Protein AF-A0A355AA87-F1 (afdb_monomer_lite)

Foldseek 3Di:
DFDWDQDPNDTDGLQQFPDWDFDDDPPWTKIKTWGDWDWDFDQDPVVRDTDTDTDTDMDIDTDPDNVVSVVVSVVVVVVSCVSVVND

Secondary structure (DSSP, 8-state):
---EEEETTEEEEGGGEEEEEEEEETTEEEEEEEEPPEEEEEEETTTTEEEEEEE--EEEEEESSHHHHHHHHHHHHHHHHHHTT--

Radius of gyration: 16.37 Å; chains: 1; bounding box: 41×36×39 Å

pLDDT: mean 83.12, std 10.42, range [49.69, 96.5]

Sequence (87 aa):
MGKTINLNGILIEFDRIKAIIHNDFIDNEFLKIELNKRKEYVFNPNTDKWEIQEFDDEILIEFPDNDIAITEYLDLKKIWEKELGMK

Structure (mmCIF, N/CA/C/O backbone):
data_AF-A0A355AA87-F1
#
_entry.id   AF-A0A355AA87-F1
#
loop_
_atom_site.group_PDB
_atom_site.id
_atom_site.type_symbol
_atom_site.label_atom_id
_atom_site.label_alt_id
_atom_site.label_comp_id
_atom_site.label_asym_id
_atom_site.label_entity_id
_atom_site.label_seq_id
_atom_site.pdbx_PDB_ins_code
_atom_site.Cartn_x
_atom_site.Cartn_y
_atom_site.Cartn_z
_atom_site.occupancy
_atom_site.B_iso_or_equiv
_atom_site.auth_seq_id
_atom_site.auth_comp_id
_atom_site.auth_asym_id
_atom_site.auth_atom_id
_atom_site.pdbx_PDB_model_num
ATOM 1 N N . MET A 1 1 ? -3.338 19.376 1.516 1.00 49.69 1 MET A N 1
ATOM 2 C CA . MET A 1 1 ? -4.069 18.476 0.603 1.00 49.69 1 MET A CA 1
ATOM 3 C C . MET A 1 1 ? -3.067 17.444 0.143 1.00 49.69 1 MET A C 1
ATOM 5 O O . MET A 1 1 ? -2.092 17.843 -0.484 1.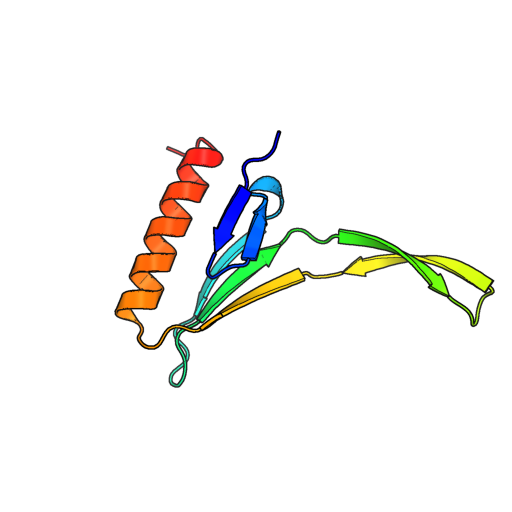00 49.69 1 MET A O 1
ATOM 9 N N . GLY A 1 2 ? -3.250 16.185 0.542 1.00 64.38 2 GLY A N 1
ATOM 10 C CA . GLY A 1 2 ? -2.400 15.092 0.075 1.00 64.38 2 GLY A CA 1
ATOM 11 C C . GLY A 1 2 ? -2.549 14.943 -1.437 1.00 64.38 2 GLY A C 1
ATOM 12 O O . GLY A 1 2 ? -3.637 15.149 -1.980 1.00 64.38 2 GLY A O 1
ATOM 13 N N . LYS A 1 3 ? -1.450 14.671 -2.138 1.00 77.19 3 LYS A N 1
ATOM 14 C CA . LYS A 1 3 ? -1.496 14.406 -3.579 1.00 77.19 3 LYS A CA 1
ATOM 15 C C . LYS A 1 3 ? -1.948 12.975 -3.826 1.00 77.19 3 LYS A C 1
ATOM 17 O O . LYS A 1 3 ? -1.540 12.061 -3.114 1.00 77.19 3 LYS A O 1
ATOM 22 N N . THR A 1 4 ? -2.760 12.797 -4.860 1.00 82.44 4 THR A N 1
ATOM 23 C CA . THR A 1 4 ? -3.244 11.493 -5.320 1.00 82.44 4 THR A CA 1
ATOM 24 C C . THR A 1 4 ? -2.532 11.061 -6.594 1.00 82.44 4 THR A C 1
ATOM 26 O O . THR A 1 4 ? -2.333 11.883 -7.491 1.00 82.44 4 THR A O 1
ATOM 29 N N . ILE A 1 5 ? -2.224 9.773 -6.707 1.00 78.06 5 ILE A N 1
ATOM 30 C CA . ILE A 1 5 ? -1.745 9.126 -7.934 1.00 78.06 5 ILE A CA 1
ATOM 31 C C . ILE A 1 5 ? -2.758 8.102 -8.414 1.00 78.06 5 ILE A C 1
ATOM 33 O O . ILE A 1 5 ? -3.467 7.505 -7.609 1.00 78.06 5 ILE A O 1
ATOM 37 N N . ASN A 1 6 ? -2.830 7.919 -9.727 1.00 80.06 6 ASN A N 1
ATOM 38 C CA . ASN A 1 6 ? -3.593 6.842 -10.335 1.00 80.06 6 ASN A CA 1
ATOM 39 C C . ASN A 1 6 ? -2.625 5.718 -10.697 1.00 80.06 6 ASN A C 1
ATOM 41 O O . ASN A 1 6 ? -1.760 5.924 -11.546 1.00 80.06 6 ASN A O 1
ATOM 45 N N . LEU A 1 7 ? -2.782 4.562 -10.058 1.00 75.06 7 LEU A N 1
ATOM 46 C CA . LEU A 1 7 ? -2.027 3.352 -10.347 1.00 75.06 7 LEU A CA 1
ATOM 47 C C . LEU A 1 7 ? -2.962 2.292 -10.888 1.00 75.06 7 LEU A C 1
ATOM 49 O O . LEU A 1 7 ? -3.795 1.759 -10.160 1.00 75.06 7 LEU A O 1
ATOM 53 N N . ASN A 1 8 ? -2.833 2.022 -12.184 1.00 72.75 8 ASN A N 1
ATOM 54 C CA . ASN A 1 8 ? -3.642 1.038 -12.894 1.00 72.75 8 ASN A CA 1
ATOM 55 C C . ASN A 1 8 ? -5.164 1.189 -12.648 1.00 72.75 8 ASN A C 1
ATOM 57 O O . ASN A 1 8 ? -5.886 0.216 -12.450 1.00 72.75 8 ASN A O 1
ATOM 61 N N . GLY A 1 9 ? -5.656 2.432 -12.598 1.00 76.88 9 GLY A N 1
ATOM 62 C CA . GLY A 1 9 ? -7.061 2.759 -12.328 1.00 76.88 9 GLY A CA 1
ATOM 63 C C . GLY A 1 9 ? -7.399 2.994 -10.852 1.00 76.88 9 GLY A C 1
ATOM 64 O O . GLY A 1 9 ? -8.509 3.439 -10.556 1.00 76.88 9 GLY A O 1
ATOM 65 N N . ILE A 1 10 ? -6.466 2.751 -9.928 1.00 79.75 10 ILE A N 1
ATOM 66 C CA . ILE A 1 10 ? -6.660 2.925 -8.486 1.00 79.75 10 ILE A CA 1
ATOM 67 C C . ILE A 1 10 ? -6.100 4.281 -8.054 1.00 79.75 10 ILE A C 1
ATOM 69 O O . ILE A 1 10 ? -4.910 4.55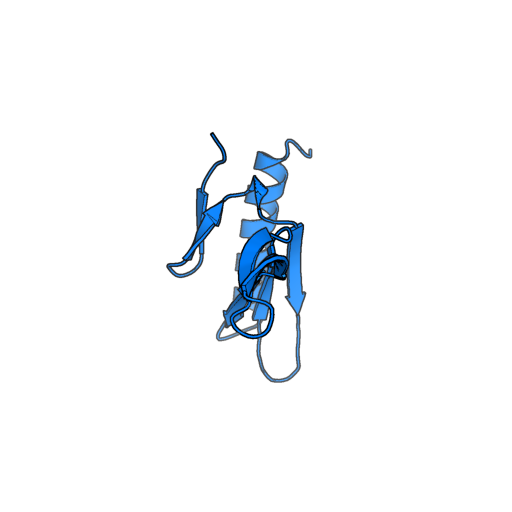3 -8.197 1.00 79.75 10 ILE A O 1
ATOM 73 N N . LEU A 1 11 ? -6.959 5.141 -7.501 1.00 84.12 11 LEU A N 1
ATOM 74 C CA . LEU A 1 11 ? -6.545 6.420 -6.924 1.00 84.12 11 LEU A CA 1
ATOM 75 C C . LEU A 1 11 ? -6.050 6.229 -5.489 1.00 84.12 11 LEU A C 1
ATOM 77 O O . LEU A 1 11 ? -6.793 5.757 -4.630 1.00 84.12 11 LEU A O 1
ATOM 81 N N . ILE A 1 12 ? -4.807 6.628 -5.229 1.00 82.56 12 ILE A N 1
ATOM 82 C CA . ILE A 1 12 ? -4.137 6.455 -3.937 1.00 82.56 12 ILE A CA 1
ATOM 83 C C . ILE A 1 12 ? -3.572 7.795 -3.487 1.00 82.56 12 ILE A C 1
ATOM 85 O O . ILE A 1 12 ? -2.897 8.481 -4.251 1.00 82.56 12 ILE A O 1
ATOM 89 N N . GLU A 1 13 ? -3.826 8.165 -2.236 1.00 85.88 13 GLU A N 1
ATOM 90 C CA . GLU A 1 13 ? -3.190 9.317 -1.595 1.00 85.88 13 GLU A CA 1
ATOM 91 C C . GLU A 1 13 ? -1.772 8.963 -1.137 1.00 85.88 13 GLU A C 1
ATOM 93 O O . GLU A 1 13 ? -1.571 7.959 -0.453 1.00 85.88 13 GLU A O 1
ATOM 98 N N . PHE A 1 14 ? -0.794 9.812 -1.456 1.00 81.44 14 PHE A N 1
ATOM 99 C CA . PHE A 1 14 ? 0.611 9.577 -1.108 1.00 81.44 14 PHE A CA 1
ATOM 100 C C . PHE A 1 14 ? 0.850 9.407 0.392 1.00 81.44 14 PHE A C 1
ATOM 102 O O . PHE A 1 14 ? 1.607 8.529 0.795 1.00 81.44 14 PHE A O 1
ATOM 109 N N . ASP A 1 15 ? 0.158 10.195 1.214 1.00 83.25 15 ASP A N 1
ATOM 110 C CA . ASP A 1 15 ? 0.281 10.162 2.676 1.00 83.25 15 ASP A CA 1
ATOM 111 C C . ASP A 1 15 ? -0.213 8.834 3.275 1.00 83.25 15 ASP A C 1
ATOM 113 O O . ASP A 1 15 ? 0.056 8.512 4.435 1.00 83.25 15 ASP A O 1
ATOM 117 N N . ARG A 1 16 ? -0.945 8.039 2.486 1.00 86.06 16 ARG A N 1
ATOM 118 C CA . ARG A 1 16 ? -1.379 6.701 2.871 1.00 86.06 16 ARG A CA 1
ATOM 119 C C . ARG A 1 16 ? -0.362 5.634 2.505 1.00 86.06 16 ARG A C 1
ATOM 121 O O . ARG A 1 16 ? -0.498 4.544 3.034 1.00 86.06 16 ARG A O 1
ATOM 128 N N . ILE A 1 17 ? 0.628 5.893 1.654 1.00 87.06 17 ILE A N 1
ATOM 129 C CA . ILE A 1 17 ? 1.617 4.880 1.270 1.00 87.06 17 ILE A CA 1
ATOM 130 C C . ILE A 1 17 ? 2.608 4.688 2.418 1.00 87.06 17 ILE A C 1
ATOM 132 O O . ILE A 1 17 ? 3.317 5.611 2.815 1.00 87.06 17 ILE A O 1
ATOM 136 N N . LYS A 1 18 ? 2.658 3.466 2.944 1.00 88.19 18 LYS A N 1
ATOM 137 C CA . LYS A 1 18 ? 3.617 3.036 3.963 1.00 88.19 18 LYS A CA 1
ATOM 138 C C . LYS A 1 18 ? 4.875 2.461 3.316 1.00 88.19 18 LYS A C 1
ATOM 140 O O . LYS A 1 18 ? 5.981 2.756 3.761 1.00 88.19 18 LYS A O 1
ATOM 145 N N . ALA A 1 19 ? 4.704 1.629 2.290 1.00 86.25 19 ALA A N 1
ATOM 146 C CA . ALA A 1 19 ? 5.804 1.007 1.564 1.00 86.25 19 ALA A CA 1
ATOM 147 C C . ALA A 1 19 ? 5.402 0.656 0.128 1.00 86.25 19 ALA A C 1
ATOM 149 O O . ALA A 1 19 ? 4.248 0.325 -0.142 1.00 86.25 19 ALA A O 1
ATOM 150 N N . ILE A 1 20 ? 6.387 0.682 -0.768 1.00 86.44 20 ILE A N 1
ATOM 151 C CA . ILE A 1 20 ? 6.292 0.171 -2.136 1.00 86.44 20 ILE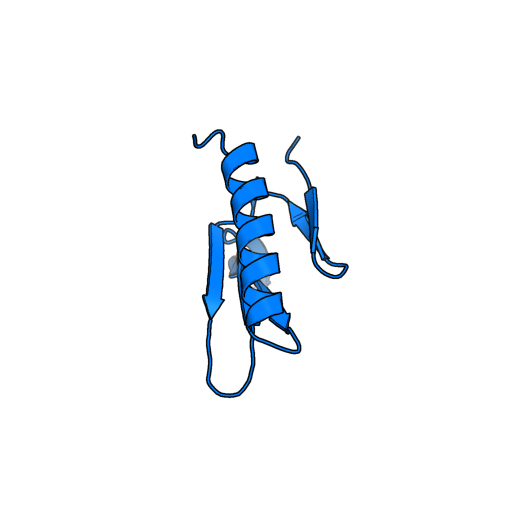 A CA 1
ATOM 152 C C . ILE A 1 20 ? 7.306 -0.969 -2.243 1.00 86.44 20 ILE A C 1
ATOM 154 O O . ILE A 1 20 ? 8.487 -0.771 -1.960 1.00 86.44 20 ILE A O 1
ATOM 158 N N . ILE A 1 21 ? 6.840 -2.162 -2.597 1.00 86.12 21 ILE A N 1
ATOM 159 C CA . ILE A 1 21 ? 7.611 -3.403 -2.578 1.00 86.12 21 ILE A CA 1
ATOM 160 C C . ILE A 1 21 ? 7.508 -4.046 -3.959 1.00 86.12 21 ILE A C 1
ATOM 162 O O . ILE A 1 21 ? 6.414 -4.351 -4.429 1.00 86.12 21 ILE A O 1
ATOM 166 N N . HIS A 1 22 ? 8.654 -4.262 -4.594 1.00 81.12 22 HIS A N 1
ATOM 167 C CA . HIS A 1 22 ? 8.771 -5.102 -5.779 1.00 81.12 22 HIS A CA 1
ATOM 168 C C . HIS A 1 22 ? 9.076 -6.530 -5.324 1.00 81.12 22 HIS A C 1
ATOM 170 O O . HIS A 1 22 ? 10.074 -6.738 -4.627 1.00 81.12 22 HIS A O 1
ATOM 176 N N . ASN A 1 23 ? 8.220 -7.490 -5.672 1.00 71.75 23 ASN A N 1
ATOM 177 C CA . ASN A 1 23 ? 8.475 -8.902 -5.415 1.00 71.75 23 ASN A CA 1
ATOM 178 C C . ASN A 1 23 ? 8.699 -9.627 -6.736 1.00 71.75 23 ASN A C 1
ATOM 180 O O . ASN A 1 23 ? 7.795 -9.699 -7.561 1.00 71.75 23 ASN A O 1
ATOM 184 N N . ASP A 1 24 ? 9.883 -10.212 -6.853 1.00 56.88 24 ASP A N 1
ATOM 185 C CA . ASP A 1 24 ? 10.288 -11.093 -7.940 1.00 56.88 24 ASP A CA 1
ATOM 186 C C . ASP A 1 24 ? 9.974 -12.535 -7.498 1.00 56.88 24 ASP A C 1
ATOM 188 O O . ASP A 1 24 ? 10.800 -13.225 -6.889 1.00 56.88 24 ASP A O 1
ATOM 192 N N . PHE A 1 25 ? 8.705 -12.939 -7.620 1.00 57.53 25 PHE A N 1
ATOM 193 C CA . PHE A 1 25 ? 8.323 -14.340 -7.439 1.00 57.53 25 PHE A CA 1
ATOM 194 C C . PHE A 1 25 ? 8.361 -15.027 -8.800 1.00 57.53 25 PHE A C 1
ATOM 196 O O . PHE A 1 25 ? 7.822 -14.512 -9.768 1.00 57.53 25 PHE A O 1
ATOM 203 N N . ILE A 1 26 ? 8.923 -16.239 -8.819 1.00 53.62 26 ILE A N 1
ATOM 204 C CA . ILE A 1 26 ? 9.260 -17.052 -10.006 1.00 53.62 26 ILE A CA 1
ATOM 205 C C . ILE A 1 26 ? 8.155 -17.141 -11.076 1.00 53.62 26 ILE A C 1
ATOM 207 O O . ILE A 1 26 ? 8.475 -17.368 -12.240 1.00 53.62 26 ILE A O 1
ATOM 211 N N . ASP A 1 27 ? 6.887 -16.958 -10.705 1.00 59.09 27 ASP A N 1
ATOM 212 C CA . ASP A 1 27 ? 5.754 -17.150 -11.608 1.00 59.09 27 ASP A CA 1
ATOM 213 C C . ASP A 1 27 ? 4.920 -15.890 -11.873 1.00 59.09 27 ASP A C 1
ATOM 215 O O . ASP A 1 27 ? 4.075 -15.954 -12.756 1.00 59.09 27 ASP A O 1
ATOM 219 N N . ASN A 1 28 ? 5.121 -14.775 -11.155 1.00 60.69 28 ASN A N 1
ATOM 220 C CA . ASN A 1 28 ? 4.342 -13.548 -11.353 1.00 60.69 28 ASN A CA 1
ATOM 221 C C . ASN A 1 28 ? 5.071 -12.308 -10.816 1.00 60.69 28 ASN A C 1
ATOM 223 O O . ASN A 1 28 ? 5.552 -12.288 -9.679 1.00 60.69 28 ASN A O 1
ATOM 227 N N . GLU A 1 29 ? 5.025 -11.242 -11.605 1.00 80.50 29 GLU A N 1
ATOM 228 C CA . GLU A 1 29 ? 5.713 -9.986 -11.330 1.00 80.50 29 GLU A CA 1
ATOM 229 C C . GLU A 1 29 ? 4.725 -9.000 -10.716 1.00 80.50 29 GLU A C 1
ATOM 231 O O . GLU A 1 29 ? 3.834 -8.479 -11.393 1.00 80.50 29 GLU A O 1
ATOM 236 N N . PHE A 1 30 ? 4.841 -8.775 -9.405 1.00 82.00 30 PHE A N 1
ATOM 237 C CA . PHE A 1 30 ? 3.908 -7.921 -8.678 1.00 82.00 30 PHE A CA 1
ATOM 238 C C . PHE A 1 30 ? 4.595 -6.724 -8.041 1.00 82.00 30 PHE A C 1
ATOM 240 O O . PHE A 1 30 ? 5.600 -6.833 -7.330 1.00 82.00 30 PHE A O 1
ATOM 247 N N . LEU A 1 31 ? 3.931 -5.581 -8.172 1.00 85.94 31 LEU A N 1
ATOM 248 C CA . LEU A 1 31 ? 4.148 -4.450 -7.294 1.00 85.94 31 LEU A CA 1
ATOM 249 C C . LEU A 1 31 ? 3.135 -4.497 -6.154 1.00 85.94 31 LEU A C 1
ATOM 251 O O . LEU A 1 31 ? 1.923 -4.411 -6.370 1.00 85.94 31 LEU A O 1
ATOM 255 N N . LYS A 1 32 ? 3.644 -4.591 -4.929 1.00 87.62 32 LYS A N 1
ATOM 256 C CA . LYS A 1 32 ? 2.852 -4.483 -3.709 1.00 87.62 32 LYS A CA 1
ATOM 257 C C . LYS A 1 32 ? 3.002 -3.089 -3.114 1.00 87.62 32 LYS A C 1
ATOM 259 O O . LYS A 1 32 ? 4.107 -2.640 -2.822 1.00 87.62 32 LYS A O 1
ATOM 264 N N . ILE A 1 33 ? 1.880 -2.425 -2.871 1.00 88.31 33 ILE A N 1
ATOM 265 C CA . ILE A 1 33 ? 1.828 -1.139 -2.176 1.00 88.31 33 ILE A CA 1
ATOM 266 C C . ILE A 1 33 ? 1.104 -1.360 -0.857 1.00 88.31 33 ILE A C 1
ATOM 268 O O . ILE A 1 33 ? -0.092 -1.644 -0.832 1.00 88.31 33 ILE A O 1
ATOM 272 N N . GLU A 1 34 ? 1.842 -1.239 0.241 1.00 89.88 34 GLU A N 1
ATOM 273 C CA . GLU A 1 34 ? 1.265 -1.272 1.580 1.00 89.88 34 GLU A CA 1
ATOM 274 C C . GLU A 1 34 ? 0.809 0.127 1.963 1.00 89.88 34 GLU A C 1
ATOM 276 O O . GLU A 1 34 ? 1.584 1.088 1.884 1.00 89.88 34 GLU A O 1
ATOM 281 N N . LEU A 1 35 ? -0.436 0.239 2.418 1.00 89.69 35 LEU A N 1
ATOM 282 C CA . LEU A 1 35 ? -0.961 1.484 2.947 1.00 89.69 35 LEU A CA 1
ATOM 283 C C . LEU A 1 35 ? -0.864 1.519 4.477 1.00 89.69 35 LEU A C 1
ATOM 285 O O . LEU A 1 35 ? -0.780 0.501 5.165 1.00 89.69 35 LEU A O 1
ATOM 289 N N . ASN A 1 36 ? -0.872 2.728 5.025 1.00 88.88 36 ASN A N 1
ATOM 290 C CA . ASN A 1 36 ? -1.013 2.970 6.448 1.00 88.88 36 ASN A CA 1
ATOM 291 C C . ASN A 1 36 ? -2.329 2.360 6.934 1.00 88.88 36 ASN A C 1
ATOM 293 O O . ASN A 1 36 ? -3.378 2.551 6.313 1.00 88.88 36 ASN A O 1
ATOM 297 N N . LYS A 1 37 ? -2.261 1.665 8.074 1.00 87.50 37 LYS A N 1
ATOM 298 C CA . LYS A 1 37 ? -3.424 1.054 8.717 1.00 87.50 37 LYS A CA 1
ATOM 299 C C . LYS A 1 37 ? -4.539 2.072 8.906 1.00 87.50 37 LYS A C 1
ATOM 301 O O . LYS A 1 37 ? -4.311 3.154 9.457 1.00 87.50 37 LYS A O 1
ATOM 306 N N . ARG A 1 38 ? -5.756 1.693 8.527 1.00 88.50 38 ARG A N 1
ATOM 307 C CA . ARG A 1 38 ? -6.956 2.475 8.835 1.00 88.50 38 ARG A CA 1
ATOM 308 C C . ARG A 1 38 ? -7.609 1.948 10.101 1.00 88.50 38 ARG A C 1
ATOM 310 O O . ARG A 1 38 ? -7.598 0.750 10.374 1.00 88.50 38 ARG A O 1
ATOM 317 N N . LYS A 1 39 ? -8.158 2.872 10.883 1.00 89.50 39 LYS A N 1
ATOM 318 C CA . LYS A 1 39 ? -8.967 2.566 12.060 1.00 89.50 39 LYS A CA 1
ATOM 319 C C . LYS A 1 39 ? -10.402 2.884 11.728 1.00 89.50 39 LYS A C 1
ATOM 321 O O . LYS A 1 39 ? -10.707 4.034 11.420 1.00 89.50 39 LYS A O 1
ATOM 326 N N . GLU A 1 40 ? -11.264 1.886 11.814 1.00 91.81 40 GLU A N 1
ATOM 327 C CA . GLU A 1 40 ? -12.687 2.071 11.569 1.00 91.81 40 GLU A CA 1
ATOM 328 C C . GLU A 1 40 ? -13.488 1.653 12.789 1.00 91.81 40 GLU A C 1
ATOM 330 O O . GLU A 1 40 ? -13.139 0.706 13.497 1.00 91.81 40 GLU A O 1
ATOM 335 N N . TYR A 1 41 ? -14.568 2.387 13.034 1.00 94.88 41 TYR A N 1
ATOM 336 C CA . TYR A 1 41 ? -15.583 1.965 13.981 1.00 94.88 41 TYR A CA 1
ATOM 337 C C . TYR A 1 41 ? -16.478 0.956 13.276 1.00 94.88 41 TYR A C 1
ATOM 339 O O . TYR A 1 41 ? -17.165 1.297 12.316 1.00 94.88 41 TYR A O 1
ATOM 347 N N . VAL A 1 42 ? -16.474 -0.277 13.765 1.00 95.00 42 VAL A N 1
ATOM 348 C CA . VAL A 1 42 ? -17.284 -1.373 13.239 1.00 95.00 42 VAL A CA 1
ATOM 349 C C . VAL A 1 42 ? -18.320 -1.741 14.287 1.00 95.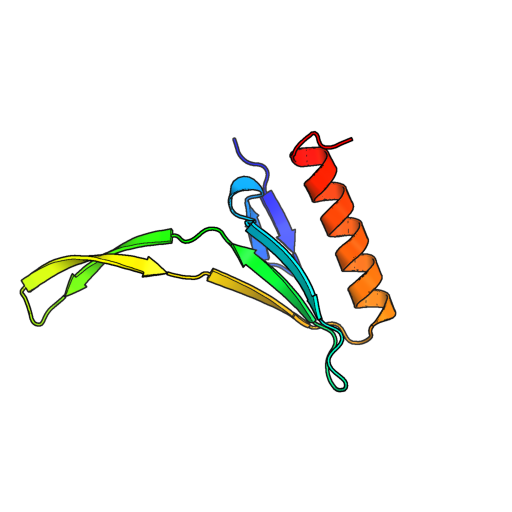00 42 VAL A C 1
ATOM 351 O O . VAL A 1 42 ? -17.998 -1.934 15.461 1.00 95.00 42 VAL A O 1
ATOM 354 N N . PHE A 1 43 ? -19.580 -1.812 13.873 1.00 95.75 43 PHE A N 1
ATOM 355 C CA . PHE A 1 43 ? -20.650 -2.257 14.751 1.00 95.75 43 PHE A CA 1
ATOM 356 C C . PHE A 1 43 ? -20.613 -3.782 14.890 1.00 95.75 43 PHE A C 1
ATOM 358 O O . PHE A 1 43 ? -20.718 -4.505 13.897 1.00 95.75 43 PHE A O 1
ATOM 365 N N . ASN A 1 44 ? -20.473 -4.266 16.123 1.00 94.88 44 ASN A N 1
ATOM 366 C CA . ASN A 1 44 ? -20.504 -5.682 16.457 1.00 94.88 44 ASN A CA 1
ATOM 367 C C . ASN A 1 44 ? -21.926 -6.081 16.903 1.00 94.88 44 ASN A C 1
ATOM 369 O O . ASN A 1 44 ? -22.334 -5.747 18.019 1.00 94.88 44 ASN A O 1
ATOM 373 N N . PRO A 1 45 ? -22.685 -6.832 16.082 1.00 94.69 45 PRO A N 1
ATOM 374 C CA . PRO A 1 45 ? -24.063 -7.198 16.408 1.00 94.69 45 PRO A CA 1
ATOM 375 C C . PRO A 1 45 ? -24.172 -8.203 17.564 1.00 94.69 45 PRO A C 1
ATOM 377 O O . PRO A 1 45 ? -25.241 -8.334 18.150 1.00 94.69 45 PRO A O 1
ATOM 380 N N . ASN A 1 46 ? -23.090 -8.908 17.917 1.00 95.81 46 ASN A N 1
ATOM 381 C CA . ASN A 1 46 ? -23.098 -9.868 19.027 1.00 95.81 46 ASN A CA 1
ATOM 382 C C . ASN A 1 46 ? -22.997 -9.180 20.393 1.00 95.81 46 ASN A C 1
ATOM 384 O O . ASN A 1 46 ? -23.444 -9.732 21.397 1.00 95.81 46 ASN A O 1
ATOM 388 N N . THR A 1 47 ? -22.377 -7.999 20.440 1.00 94.31 47 THR A N 1
ATOM 389 C CA . THR A 1 47 ? -22.169 -7.224 21.672 1.00 94.31 47 THR A CA 1
ATOM 390 C C . THR A 1 47 ? -23.015 -5.954 21.724 1.00 94.31 47 THR A C 1
ATOM 392 O O . THR A 1 47 ? -23.033 -5.305 22.771 1.00 94.31 47 THR A O 1
ATOM 395 N N . ASP A 1 48 ? -23.714 -5.627 20.627 1.00 95.62 48 ASP A N 1
ATOM 396 C CA . ASP A 1 48 ? -24.508 -4.407 20.422 1.00 95.62 48 ASP A CA 1
ATOM 397 C C . ASP A 1 48 ? -23.686 -3.126 20.666 1.00 95.62 48 ASP A C 1
ATOM 399 O O . ASP A 1 48 ? -24.132 -2.156 21.282 1.00 95.62 48 ASP A O 1
ATOM 403 N N . LYS A 1 49 ? -22.414 -3.144 20.242 1.00 96.50 49 LYS A N 1
ATOM 404 C CA . LYS A 1 49 ? -21.437 -2.076 20.500 1.00 96.50 49 LYS A CA 1
ATOM 405 C C . LYS A 1 49 ? -20.619 -1.739 19.264 1.00 96.50 49 LYS A C 1
ATOM 407 O O . LYS A 1 49 ? -20.380 -2.575 18.400 1.00 96.50 49 LYS A O 1
ATOM 412 N N . TRP A 1 50 ? -20.144 -0.498 19.224 1.00 96.38 50 TRP A N 1
ATOM 413 C CA . TRP A 1 50 ? -19.134 -0.054 18.269 1.00 96.38 50 TRP A CA 1
ATOM 414 C C . TRP A 1 50 ? -17.739 -0.345 18.812 1.00 96.38 50 TRP A C 1
ATOM 416 O O . TRP A 1 50 ? -17.415 0.027 19.941 1.00 96.38 50 TRP A O 1
ATOM 426 N N . GLU A 1 51 ? -16.913 -0.987 17.997 1.00 95.75 51 GLU A N 1
ATOM 427 C CA . GLU A 1 51 ? -15.543 -1.367 18.330 1.00 95.75 51 GLU A CA 1
ATOM 428 C C . GLU A 1 51 ? -14.587 -0.765 17.295 1.00 95.75 51 GLU A C 1
ATOM 430 O O . GLU A 1 51 ? -14.913 -0.685 16.112 1.00 95.75 51 GLU A O 1
ATOM 435 N N . ILE A 1 52 ? -13.410 -0.313 17.736 1.00 94.94 52 ILE A N 1
ATOM 436 C CA . ILE A 1 52 ? -12.368 0.165 16.819 1.00 94.94 52 ILE A CA 1
ATOM 437 C C . ILE A 1 52 ? -11.602 -1.050 16.311 1.00 94.94 52 ILE A C 1
ATOM 439 O O . ILE A 1 52 ? -11.013 -1.780 17.110 1.00 94.94 52 ILE A O 1
ATOM 443 N N . GLN A 1 53 ? -11.570 -1.232 14.996 1.00 93.38 53 GLN A N 1
ATOM 444 C CA . GLN A 1 53 ? -10.777 -2.265 14.339 1.00 93.38 53 GLN A CA 1
ATOM 445 C C . GLN A 1 53 ? -9.701 -1.629 13.459 1.00 93.38 53 GLN A C 1
ATOM 447 O O . GLN A 1 53 ? -9.906 -0.560 12.879 1.00 93.38 53 GLN A O 1
ATOM 452 N N . GLU A 1 54 ? -8.536 -2.273 13.400 1.00 90.94 54 GLU A N 1
ATOM 453 C CA . GLU A 1 54 ? -7.454 -1.901 12.490 1.00 90.94 54 GLU A CA 1
ATOM 454 C C . GLU A 1 54 ? -7.531 -2.770 11.238 1.00 90.94 54 GLU A C 1
ATOM 456 O O . GLU A 1 54 ? -7.615 -3.992 11.346 1.00 90.94 54 GLU A O 1
ATOM 461 N N . PHE A 1 55 ? -7.465 -2.142 10.068 1.00 88.69 55 PHE A N 1
ATOM 462 C CA . PHE A 1 55 ? -7.419 -2.833 8.786 1.00 88.69 55 PHE A CA 1
ATOM 463 C C . PHE A 1 55 ? -6.090 -2.545 8.099 1.00 88.69 55 PHE A C 1
ATOM 465 O O . PHE A 1 55 ? -5.684 -1.383 7.971 1.00 88.69 55 PHE A O 1
ATOM 472 N N . ASP A 1 56 ? -5.433 -3.616 7.666 1.00 86.75 56 ASP A N 1
ATOM 473 C CA . ASP A 1 56 ? -4.329 -3.549 6.722 1.00 86.75 56 ASP A CA 1
ATOM 474 C C . ASP A 1 56 ? -4.921 -3.443 5.312 1.00 86.75 56 ASP A C 1
ATOM 476 O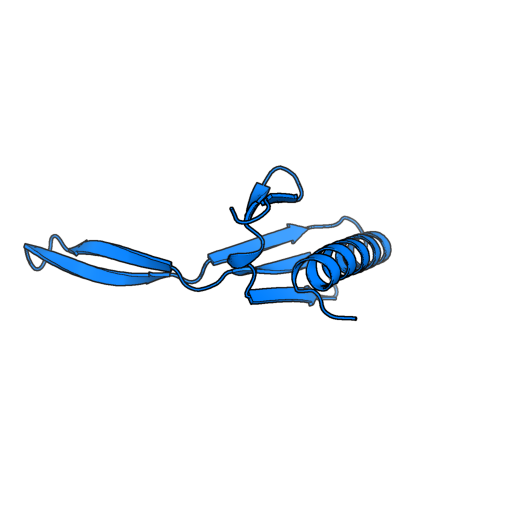 O . ASP A 1 56 ? -5.739 -4.269 4.910 1.00 86.75 56 ASP A O 1
ATOM 480 N N . ASP A 1 57 ? -4.523 -2.406 4.578 1.00 87.06 57 ASP A N 1
ATOM 481 C CA . ASP A 1 57 ? -4.885 -2.238 3.175 1.00 87.06 57 ASP A CA 1
ATOM 482 C C . ASP A 1 57 ? -3.622 -2.435 2.329 1.00 87.06 57 ASP A C 1
ATOM 484 O O . ASP A 1 57 ? -2.597 -1.778 2.543 1.00 87.06 57 ASP A O 1
ATOM 488 N N . GLU A 1 58 ? -3.708 -3.320 1.343 1.00 88.50 58 GLU A N 1
ATOM 489 C CA . GLU A 1 58 ? -2.653 -3.545 0.362 1.00 88.50 58 GLU A CA 1
ATOM 490 C C . GLU A 1 58 ? -3.218 -3.505 -1.054 1.00 88.50 58 GLU A C 1
ATOM 492 O O . GLU A 1 58 ? -4.363 -3.884 -1.306 1.00 88.50 58 GLU A O 1
ATOM 497 N N . ILE A 1 59 ? -2.402 -3.011 -1.979 1.00 87.25 59 ILE A N 1
ATOM 498 C CA . ILE A 1 59 ? -2.713 -2.974 -3.403 1.00 87.25 59 ILE A CA 1
ATOM 499 C C . ILE A 1 59 ? -1.672 -3.823 -4.112 1.00 87.25 59 ILE A C 1
ATOM 501 O O . ILE A 1 59 ? -0.472 -3.616 -3.935 1.00 87.25 59 ILE A O 1
ATOM 505 N N . LEU A 1 60 ? -2.152 -4.777 -4.903 1.00 86.88 60 LEU A N 1
ATOM 506 C CA . LEU A 1 60 ? -1.332 -5.649 -5.729 1.00 86.88 60 LEU A CA 1
ATOM 507 C C . LEU A 1 60 ? -1.587 -5.302 -7.190 1.00 86.88 60 LEU A C 1
ATOM 509 O O . LEU A 1 60 ? -2.731 -5.313 -7.645 1.00 86.88 60 LEU A O 1
ATOM 513 N N . ILE A 1 61 ? -0.517 -4.968 -7.903 1.00 85.75 61 ILE A N 1
ATOM 514 C CA . ILE A 1 61 ? -0.546 -4.705 -9.339 1.00 85.75 61 ILE A CA 1
ATOM 515 C C . ILE A 1 61 ? 0.301 -5.777 -10.003 1.00 85.75 61 ILE A C 1
ATOM 517 O O . ILE A 1 61 ? 1.487 -5.897 -9.706 1.00 85.75 61 ILE A O 1
ATOM 521 N N . GLU A 1 62 ? -0.338 -6.560 -10.862 1.00 85.44 62 GLU A N 1
ATOM 52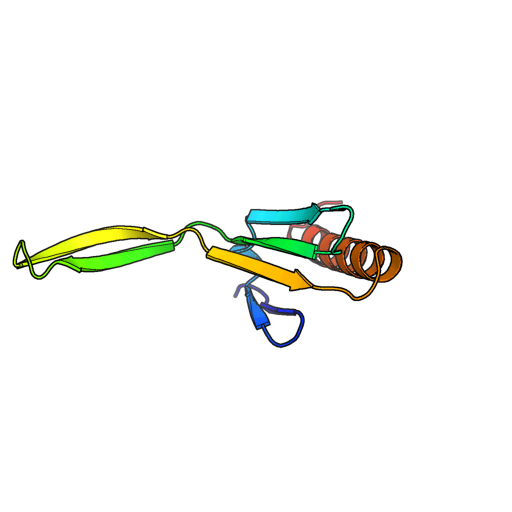2 C CA . GLU A 1 62 ? 0.302 -7.601 -11.657 1.00 85.44 62 GLU A CA 1
ATOM 523 C C . GLU A 1 62 ? 0.826 -7.019 -12.962 1.00 85.44 62 GLU A C 1
ATOM 525 O O . GLU A 1 62 ? 0.132 -6.248 -13.635 1.00 85.44 62 GLU A O 1
ATOM 530 N N . PHE A 1 63 ? 2.039 -7.417 -13.317 1.00 84.00 63 PHE A N 1
ATOM 531 C CA . PHE A 1 63 ? 2.689 -7.051 -14.559 1.00 84.00 63 PHE A CA 1
ATOM 532 C C . PHE A 1 63 ? 2.988 -8.296 -15.394 1.00 84.00 63 PHE A C 1
ATOM 534 O O . PHE A 1 63 ? 3.200 -9.379 -14.850 1.00 84.00 63 PHE A O 1
ATOM 541 N N . PRO A 1 64 ? 2.995 -8.156 -16.731 1.00 82.38 64 PRO A N 1
ATOM 542 C CA . PRO A 1 64 ? 3.233 -9.284 -17.624 1.00 82.38 64 PRO A CA 1
ATOM 543 C C . PRO A 1 64 ? 4.702 -9.737 -17.649 1.00 82.38 64 PRO A C 1
ATOM 545 O O . PRO A 1 64 ? 4.963 -10.862 -18.068 1.00 82.38 64 PRO A O 1
ATOM 548 N N . ASP A 1 65 ? 5.644 -8.883 -17.232 1.00 84.56 65 ASP A N 1
ATOM 549 C CA . ASP A 1 65 ? 7.069 -9.201 -17.113 1.00 84.56 65 ASP A CA 1
ATOM 550 C C . ASP A 1 65 ? 7.788 -8.317 -16.071 1.00 84.56 65 ASP A C 1
ATOM 552 O O . ASP A 1 65 ? 7.268 -7.289 -15.620 1.00 84.56 65 ASP A O 1
ATOM 556 N N . ASN A 1 66 ? 8.993 -8.758 -15.690 1.00 82.75 66 ASN A N 1
ATOM 557 C CA . ASN A 1 66 ? 9.809 -8.188 -14.615 1.00 82.75 66 ASN A CA 1
ATOM 558 C C . ASN A 1 66 ? 10.358 -6.804 -14.984 1.00 82.75 66 ASN A C 1
ATOM 560 O O . ASN A 1 66 ? 10.386 -5.895 -14.158 1.00 82.75 66 ASN A O 1
ATOM 564 N N . ASP A 1 67 ? 10.747 -6.614 -16.248 1.00 84.75 67 ASP A N 1
ATOM 565 C CA . ASP A 1 67 ? 11.327 -5.356 -16.722 1.00 84.75 67 ASP A CA 1
ATOM 566 C C . ASP A 1 67 ? 10.303 -4.214 -16.614 1.00 84.75 67 ASP A C 1
ATOM 568 O O . ASP A 1 67 ? 10.638 -3.098 -16.189 1.00 84.75 67 ASP A O 1
ATOM 572 N N . ILE A 1 68 ? 9.036 -4.494 -16.937 1.00 84.56 68 ILE A N 1
ATOM 573 C CA . ILE A 1 68 ? 7.925 -3.559 -16.739 1.00 84.56 68 ILE A CA 1
ATOM 574 C C . ILE A 1 68 ? 7.690 -3.320 -15.245 1.00 84.56 68 ILE A C 1
ATOM 576 O O . ILE A 1 68 ? 7.597 -2.162 -14.833 1.00 84.56 68 ILE A O 1
ATOM 580 N N . ALA A 1 69 ? 7.648 -4.373 -14.424 1.00 84.12 69 ALA A N 1
ATOM 581 C CA . ALA A 1 69 ? 7.433 -4.242 -12.982 1.00 84.12 69 ALA A CA 1
ATOM 582 C C . ALA A 1 69 ? 8.512 -3.378 -12.300 1.00 84.12 69 ALA A C 1
ATOM 584 O O . ALA A 1 69 ? 8.189 -2.494 -11.499 1.00 84.12 69 ALA A O 1
ATOM 585 N N . ILE A 1 70 ? 9.786 -3.564 -12.662 1.00 85.62 70 ILE A N 1
ATOM 586 C CA . ILE A 1 70 ? 10.911 -2.754 -12.181 1.00 85.62 70 ILE A CA 1
ATOM 587 C C . ILE A 1 70 ? 10.791 -1.309 -12.664 1.00 85.62 70 ILE A C 1
ATOM 589 O O . ILE A 1 70 ? 11.023 -0.385 -11.880 1.00 85.62 70 ILE A O 1
ATOM 593 N N . THR A 1 71 ? 10.451 -1.093 -13.935 1.00 88.00 71 THR A N 1
ATOM 594 C CA . THR A 1 71 ? 10.321 0.260 -14.496 1.00 88.00 71 THR A CA 1
ATOM 595 C C . THR A 1 71 ? 9.244 1.046 -13.751 1.00 88.00 71 THR A C 1
ATOM 597 O O . THR A 1 71 ? 9.511 2.137 -13.244 1.00 88.00 71 THR A O 1
ATOM 600 N N . GLU A 1 72 ? 8.065 0.451 -13.586 1.00 86.50 72 GLU A N 1
ATOM 601 C CA . GLU A 1 72 ? 6.945 1.055 -12.864 1.00 86.50 72 GLU A CA 1
ATOM 602 C C . GLU A 1 72 ? 7.277 1.267 -11.381 1.00 86.50 72 GLU A C 1
ATOM 604 O O . GLU A 1 72 ? 6.988 2.326 -10.821 1.00 86.50 72 GLU A O 1
ATOM 609 N N . TYR A 1 73 ? 7.964 0.311 -10.744 1.00 86.88 73 TYR A N 1
ATOM 610 C CA . TYR A 1 73 ? 8.470 0.465 -9.380 1.00 86.88 73 TYR A CA 1
ATOM 611 C C . TYR A 1 73 ? 9.398 1.680 -9.240 1.00 86.88 73 TYR A C 1
ATOM 613 O O . TYR A 1 73 ? 9.241 2.476 -8.310 1.00 86.88 73 TYR A O 1
ATOM 621 N N . LEU A 1 74 ? 10.373 1.834 -10.140 1.00 87.88 74 LEU A N 1
ATOM 622 C CA . LEU A 1 74 ? 11.346 2.926 -10.096 1.00 87.88 74 LEU A CA 1
ATOM 623 C C . LEU A 1 74 ? 10.690 4.284 -10.342 1.00 87.88 74 LEU A C 1
ATOM 625 O O . LEU A 1 74 ? 11.009 5.250 -9.639 1.00 87.88 74 LEU A O 1
ATOM 629 N N . ASP A 1 75 ? 9.758 4.361 -11.289 1.00 87.38 75 ASP A N 1
ATOM 630 C CA . ASP A 1 75 ? 9.002 5.581 -11.556 1.00 87.38 75 ASP A CA 1
ATOM 631 C C . ASP A 1 75 ? 8.140 5.967 -10.352 1.00 87.38 75 ASP A C 1
ATOM 633 O O . ASP A 1 75 ? 8.181 7.115 -9.896 1.00 87.38 75 ASP A O 1
ATOM 637 N N . LEU A 1 76 ? 7.444 5.002 -9.751 1.00 85.00 76 LEU A N 1
ATOM 638 C CA . LEU A 1 76 ? 6.660 5.214 -8.538 1.00 85.00 76 LEU A CA 1
ATOM 639 C C . LEU A 1 76 ? 7.505 5.670 -7.361 1.00 85.00 76 LEU A C 1
ATOM 641 O O . LEU A 1 76 ? 7.157 6.644 -6.688 1.00 85.00 76 LEU A O 1
ATOM 645 N N . LYS A 1 77 ? 8.638 5.004 -7.138 1.00 84.62 77 LYS A N 1
ATOM 646 C CA . LYS A 1 77 ? 9.598 5.370 -6.102 1.00 84.62 77 LYS A CA 1
ATOM 647 C C . LYS A 1 77 ? 10.089 6.802 -6.296 1.00 84.62 77 LYS A C 1
ATOM 649 O O . LYS A 1 77 ? 10.088 7.577 -5.345 1.00 84.62 77 LYS A O 1
ATOM 654 N N . LYS A 1 78 ? 10.435 7.189 -7.524 1.00 87.19 78 LYS A N 1
ATOM 655 C CA . LYS A 1 78 ? 10.905 8.541 -7.844 1.00 87.19 78 LYS A CA 1
ATOM 656 C C . LYS A 1 78 ? 9.841 9.606 -7.584 1.00 87.19 78 LYS A C 1
ATOM 658 O O . LYS A 1 78 ? 10.163 10.687 -7.087 1.00 87.19 78 LYS A O 1
ATOM 663 N N . ILE A 1 79 ? 8.581 9.333 -7.931 1.00 84.44 79 ILE A N 1
ATOM 664 C CA . ILE A 1 79 ? 7.477 10.249 -7.616 1.00 84.44 79 ILE A CA 1
ATOM 665 C C . ILE A 1 79 ? 7.319 10.334 -6.094 1.00 84.44 79 ILE A C 1
ATOM 667 O O . ILE A 1 79 ? 7.239 11.436 -5.558 1.00 84.44 79 ILE A O 1
ATOM 671 N N . TRP A 1 80 ? 7.351 9.201 -5.392 1.00 80.31 80 TRP A N 1
ATOM 672 C CA . TRP A 1 80 ? 7.195 9.151 -3.941 1.00 80.31 80 TRP A CA 1
ATOM 673 C C . TRP A 1 80 ? 8.288 9.915 -3.186 1.00 80.31 80 TRP A C 1
ATOM 675 O O . TRP A 1 80 ? 7.975 10.759 -2.348 1.00 80.31 80 TRP A O 1
ATOM 685 N N . GLU A 1 81 ? 9.559 9.697 -3.525 1.00 83.12 81 GLU A N 1
ATOM 686 C CA . GLU A 1 81 ? 10.705 10.395 -2.925 1.00 83.12 81 GLU A CA 1
ATOM 687 C C . GLU A 1 81 ? 10.616 11.911 -3.138 1.00 83.12 81 GLU A C 1
ATOM 689 O O . GLU A 1 81 ? 10.819 12.692 -2.203 1.00 83.12 81 GLU A O 1
ATOM 694 N N . LYS A 1 82 ? 10.229 12.334 -4.350 1.00 84.00 82 LYS A N 1
ATOM 695 C CA . LYS A 1 82 ? 10.004 13.747 -4.670 1.00 84.00 82 LYS A CA 1
ATOM 696 C C . LYS A 1 82 ? 8.907 14.362 -3.799 1.00 84.00 82 LYS A C 1
ATOM 698 O O . LYS A 1 82 ? 9.054 15.509 -3.378 1.00 84.00 82 LYS A O 1
ATOM 703 N N . GLU A 1 83 ? 7.822 13.636 -3.545 1.00 78.62 83 GLU A N 1
ATOM 704 C CA . GLU A 1 83 ? 6.714 14.124 -2.718 1.00 78.62 83 GLU A CA 1
ATOM 705 C C . GLU A 1 83 ? 7.059 14.173 -1.227 1.00 78.62 83 GLU A C 1
ATOM 707 O O . GLU A 1 83 ? 6.674 15.120 -0.542 1.00 78.62 83 GLU A O 1
ATOM 712 N N . LEU A 1 84 ? 7.861 13.226 -0.736 1.00 77.06 84 LEU A N 1
ATOM 713 C CA . LEU A 1 84 ? 8.377 13.244 0.636 1.00 77.06 84 LEU A CA 1
ATOM 714 C C . LEU A 1 84 ? 9.489 14.286 0.857 1.00 77.06 84 LEU A C 1
ATOM 716 O O . LEU A 1 84 ? 9.936 14.482 1.987 1.00 77.06 84 LEU A O 1
ATOM 720 N N . GLY A 1 85 ? 9.954 14.958 -0.201 1.00 73.69 85 GLY A N 1
ATOM 721 C CA . GLY A 1 85 ? 11.069 15.904 -0.131 1.00 73.69 85 GLY A CA 1
ATOM 722 C C . GLY A 1 85 ? 12.412 15.236 0.178 1.00 73.69 85 GLY A C 1
ATOM 723 O O . GLY A 1 85 ? 13.337 15.908 0.641 1.00 73.69 85 GLY A O 1
ATOM 724 N N . MET A 1 86 ? 12.523 13.927 -0.061 1.00 62.34 86 MET A N 1
ATOM 725 C CA . MET A 1 86 ? 13.762 13.172 0.098 1.00 62.34 86 MET A CA 1
ATOM 726 C C . MET A 1 86 ? 14.651 13.442 -1.128 1.00 62.34 86 MET A C 1
ATOM 728 O O . MET A 1 86 ? 14.199 13.325 -2.266 1.00 62.34 86 MET A O 1
ATOM 732 N N . LYS A 1 87 ? 15.882 13.908 -0.887 1.00 51.75 87 LYS A N 1
ATOM 733 C CA . LYS A 1 87 ? 16.898 14.218 -1.907 1.00 51.75 87 LYS A CA 1
ATOM 734 C C . LYS A 1 87 ? 17.918 13.102 -2.027 1.00 51.75 87 LYS A C 1
ATOM 736 O O . LYS A 1 87 ? 18.294 12.570 -0.960 1.00 51.75 87 LYS A O 1
#